Protein AF-W1TZ33-F1 (afdb_monomer_lite)

Foldseek 3Di:
DAQDAAEAEPLVVDDDDPCRVVVVVVVCCVVCVVVPVHYYYYAYPVVRRPVVCVVVVVVVSVCVVPDDDDPVVVVCVVVVDPDD

Structure (mmCIF, N/CA/C/O backbone):
data_AF-W1TZ33-F1
#
_entry.id   AF-W1TZ33-F1
#
loop_
_atom_site.group_PDB
_atom_site.id
_atom_site.type_symbol
_atom_site.label_atom_id
_atom_site.label_alt_id
_atom_site.label_comp_id
_atom_site.label_asym_id
_atom_site.label_entity_id
_atom_site.label_seq_id
_atom_site.pdbx_PDB_ins_code
_atom_site.Cartn_x
_atom_site.Cartn_y
_atom_site.Cartn_z
_atom_site.occupancy
_atom_site.B_iso_or_equiv
_atom_site.auth_seq_id
_atom_site.auth_comp_id
_atom_site.auth_asym_id
_atom_site.auth_atom_id
_atom_site.pdbx_PDB_model_num
ATOM 1 N N . GLY A 1 1 ? 4.473 0.325 -19.925 1.00 61.31 1 GLY A N 1
ATOM 2 C CA . GLY A 1 1 ? 3.486 0.526 -18.842 1.00 61.31 1 GLY A CA 1
ATOM 3 C C . GLY A 1 1 ? 4.058 1.474 -17.808 1.00 61.31 1 GLY A C 1
ATOM 4 O O . GLY A 1 1 ? 5.275 1.573 -17.733 1.00 61.31 1 GLY A O 1
ATOM 5 N N . LYS A 1 2 ? 3.217 2.193 -17.058 1.00 76.56 2 LYS A N 1
ATOM 6 C CA . LYS A 1 2 ? 3.660 2.993 -15.902 1.00 76.56 2 LYS A CA 1
ATOM 7 C C . LYS A 1 2 ? 3.659 2.104 -14.656 1.00 76.56 2 LYS A C 1
ATOM 9 O O . LYS A 1 2 ? 2.785 1.253 -14.534 1.00 76.56 2 LYS A O 1
ATOM 14 N N . GLY A 1 3 ? 4.615 2.289 -13.752 1.00 83.69 3 GLY A N 1
ATOM 15 C CA . GLY A 1 3 ? 4.588 1.654 -12.439 1.00 83.69 3 GLY A CA 1
ATOM 16 C C . GLY A 1 3 ? 3.425 2.189 -11.604 1.00 83.69 3 GLY A C 1
ATOM 17 O O . GLY A 1 3 ? 3.282 3.403 -11.462 1.00 83.69 3 GLY A O 1
ATOM 18 N N . ILE A 1 4 ? 2.587 1.297 -11.077 1.00 89.25 4 ILE A N 1
ATOM 19 C CA . ILE A 1 4 ? 1.406 1.646 -10.277 1.00 89.25 4 ILE A CA 1
ATOM 20 C C . ILE A 1 4 ? 1.536 1.009 -8.895 1.00 89.25 4 ILE A C 1
ATOM 22 O O . ILE A 1 4 ? 1.992 -0.125 -8.771 1.00 89.25 4 ILE A O 1
ATOM 26 N N . VAL A 1 5 ? 1.130 1.750 -7.864 1.00 90.62 5 VAL A N 1
ATOM 27 C CA . VAL A 1 5 ? 0.990 1.284 -6.481 1.00 90.62 5 VAL A CA 1
ATOM 28 C C . VAL A 1 5 ? -0.352 1.762 -5.944 1.00 90.62 5 VAL A C 1
ATOM 30 O O . VAL A 1 5 ? -0.733 2.909 -6.175 1.00 90.62 5 VAL A O 1
ATOM 33 N N . ILE A 1 6 ? -1.062 0.893 -5.231 1.00 92.12 6 ILE A N 1
ATOM 34 C CA . ILE A 1 6 ? -2.322 1.234 -4.572 1.00 92.12 6 ILE A CA 1
ATOM 35 C C . ILE A 1 6 ? -2.022 1.471 -3.095 1.00 92.12 6 ILE A C 1
ATOM 37 O O . ILE A 1 6 ? -1.461 0.609 -2.420 1.00 92.12 6 ILE A O 1
ATOM 41 N N . VAL A 1 7 ? -2.379 2.651 -2.587 1.00 92.38 7 VAL A N 1
ATOM 42 C CA . VAL A 1 7 ? -2.149 3.020 -1.187 1.00 92.38 7 VAL A CA 1
ATOM 43 C C . VAL A 1 7 ? -3.483 3.265 -0.499 1.00 92.38 7 VAL A C 1
ATOM 45 O O . VAL A 1 7 ? -4.195 4.211 -0.827 1.00 92.38 7 VAL A O 1
ATOM 48 N N . VAL A 1 8 ? -3.795 2.430 0.486 1.00 92.00 8 VAL A N 1
ATOM 49 C CA . VAL A 1 8 ? -4.970 2.579 1.346 1.00 92.00 8 VAL A CA 1
ATOM 50 C C . VAL A 1 8 ? -4.546 3.366 2.581 1.00 92.00 8 VAL A C 1
ATOM 52 O O . VAL A 1 8 ? -3.813 2.862 3.431 1.00 92.00 8 VAL A O 1
ATOM 55 N N . ASN A 1 9 ? -4.950 4.633 2.655 1.00 92.75 9 ASN A N 1
ATOM 56 C CA . ASN A 1 9 ? -4.626 5.522 3.772 1.00 92.75 9 ASN A CA 1
ATOM 57 C C . ASN A 1 9 ? -5.678 5.434 4.895 1.00 92.75 9 ASN A C 1
ATOM 59 O O . ASN A 1 9 ? -6.753 4.876 4.701 1.00 92.75 9 ASN A O 1
ATOM 63 N N . LYS A 1 10 ? -5.382 6.052 6.046 1.00 89.88 10 LYS A N 1
ATOM 64 C CA . LYS A 1 10 ? -6.216 6.063 7.263 1.00 89.88 10 LYS A CA 1
ATOM 65 C C . LYS A 1 10 ? -6.441 4.668 7.839 1.00 89.88 10 LYS A C 1
ATOM 67 O O . LYS A 1 10 ? -7.451 4.397 8.475 1.00 89.88 10 LYS A O 1
ATOM 72 N N . TRP A 1 11 ? -5.490 3.762 7.628 1.00 88.25 11 TRP A N 1
ATOM 73 C CA . TRP A 1 11 ? -5.636 2.395 8.107 1.00 88.25 11 TRP A CA 1
ATOM 74 C C . TRP A 1 11 ? -5.769 2.318 9.631 1.00 88.25 11 TRP A C 1
ATOM 76 O O . TRP A 1 11 ? -6.314 1.358 10.148 1.00 88.25 11 TRP A O 1
ATOM 86 N N . ASP A 1 12 ? -5.300 3.314 10.375 1.00 83.81 12 ASP A N 1
ATOM 87 C CA . ASP A 1 12 ? -5.432 3.425 11.828 1.00 83.81 12 ASP A CA 1
ATOM 88 C C . ASP A 1 12 ? -6.877 3.569 12.330 1.00 83.8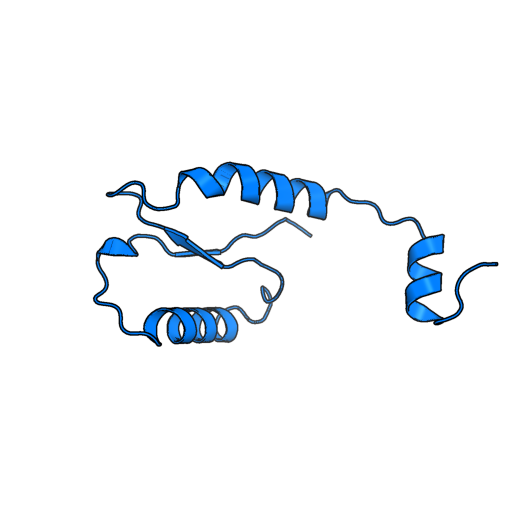1 12 ASP A C 1
ATOM 90 O O . ASP A 1 12 ? -7.146 3.149 13.449 1.00 83.81 12 ASP A O 1
ATOM 94 N N . THR A 1 13 ? -7.802 4.097 11.524 1.00 85.50 13 THR A N 1
ATOM 95 C CA . THR A 1 13 ? -9.168 4.422 11.978 1.00 85.50 13 THR A CA 1
ATOM 96 C C . THR A 1 13 ? -10.151 3.256 11.895 1.00 85.50 13 THR A C 1
ATOM 98 O O . THR A 1 13 ? -11.292 3.388 12.323 1.00 85.50 13 THR A O 1
ATOM 101 N N . LEU A 1 14 ? -9.743 2.139 11.294 1.00 83.75 14 LEU A N 1
ATOM 102 C CA . LEU A 1 14 ? -10.561 0.936 11.172 1.00 83.75 14 LEU A CA 1
ATOM 103 C C . LEU A 1 14 ? -10.326 0.014 12.371 1.00 83.75 14 LEU A C 1
ATOM 105 O O . LEU A 1 14 ? -9.178 -0.338 12.664 1.00 83.75 14 LEU A O 1
ATOM 109 N N . GLU A 1 15 ? -11.412 -0.427 13.006 1.00 79.00 15 GLU A N 1
ATOM 110 C CA . GLU A 1 15 ? -11.389 -1.623 13.847 1.00 79.00 15 GLU A CA 1
ATOM 111 C C . GLU A 1 15 ? -11.147 -2.837 12.951 1.00 79.00 15 GLU A C 1
ATOM 113 O O . GLU A 1 15 ? -11.801 -3.008 11.922 1.00 79.00 15 GLU A O 1
ATOM 118 N N . LYS A 1 16 ? -10.141 -3.640 13.295 1.00 82.50 16 LYS A N 1
ATOM 119 C CA . LYS A 1 16 ? -9.653 -4.726 12.441 1.00 82.50 16 LYS A CA 1
ATOM 120 C C . LYS A 1 16 ? -9.858 -6.053 13.137 1.00 82.50 16 LYS A C 1
ATOM 122 O O . LYS A 1 16 ? -9.447 -6.218 14.283 1.00 82.50 16 LYS A O 1
ATOM 127 N N . ASP A 1 17 ? -10.386 -7.009 12.393 1.00 78.31 17 ASP A N 1
ATOM 128 C CA . ASP A 1 17 ? -10.303 -8.430 12.707 1.00 78.31 17 ASP A CA 1
ATOM 129 C C . ASP A 1 17 ? -9.222 -9.114 11.841 1.00 78.31 17 ASP A C 1
ATOM 131 O O . ASP A 1 17 ? -8.566 -8.487 11.001 1.00 78.31 17 ASP A O 1
ATOM 135 N N . ASN A 1 18 ? -9.043 -10.425 12.015 1.00 78.25 18 ASN A N 1
ATOM 136 C CA . ASN A 1 18 ? -8.077 -11.203 11.230 1.00 78.25 18 ASN A CA 1
ATOM 137 C C . ASN A 1 18 ? -8.382 -11.245 9.717 1.00 78.25 18 ASN A C 1
ATOM 139 O O . ASN A 1 18 ? -7.505 -11.629 8.946 1.00 78.25 18 ASN A O 1
ATOM 143 N N . LYS A 1 19 ? -9.589 -10.867 9.273 1.00 89.56 19 LYS A N 1
ATOM 144 C CA . LYS A 1 19 ? -10.031 -10.955 7.869 1.00 89.56 19 LYS A CA 1
ATOM 145 C C . LYS A 1 19 ? -10.137 -9.602 7.172 1.00 89.56 19 LYS A C 1
ATOM 147 O O . LYS A 1 19 ? -10.126 -9.552 5.947 1.00 89.56 19 LYS A O 1
ATOM 152 N N . THR A 1 20 ? -10.170 -8.505 7.921 1.00 88.44 20 THR A N 1
ATOM 153 C CA . THR A 1 20 ? -10.414 -7.151 7.411 1.00 88.44 20 THR A CA 1
ATOM 154 C C . THR A 1 20 ? -9.420 -6.799 6.308 1.00 88.44 20 THR A C 1
ATOM 156 O O . THR A 1 20 ? -9.809 -6.298 5.261 1.00 88.44 20 THR A O 1
ATOM 159 N N . MET A 1 21 ? -8.138 -7.123 6.493 1.00 87.25 21 MET A N 1
ATOM 160 C CA . MET A 1 21 ? -7.113 -6.862 5.479 1.00 87.25 21 MET A CA 1
ATOM 161 C C . MET A 1 21 ? -7.337 -7.664 4.189 1.00 87.25 21 MET A C 1
ATOM 163 O O . MET A 1 21 ? -7.195 -7.106 3.107 1.00 87.25 21 MET A O 1
ATOM 167 N N . GLN A 1 22 ? -7.702 -8.944 4.303 1.00 90.69 22 GLN A N 1
ATOM 168 C CA . GLN A 1 22 ? -7.937 -9.814 3.147 1.00 90.69 22 GLN A CA 1
ATOM 169 C C . GLN A 1 22 ? -9.182 -9.391 2.369 1.00 90.69 22 GLN A C 1
ATOM 171 O O . GLN A 1 22 ? -9.142 -9.361 1.145 1.00 90.69 22 GLN A O 1
ATOM 176 N N . ASN A 1 23 ? -10.256 -9.017 3.069 1.00 92.81 23 ASN A N 1
ATOM 177 C CA . ASN A 1 23 ? -11.485 -8.542 2.436 1.00 92.81 23 ASN A CA 1
ATOM 178 C C . ASN A 1 23 ? -11.233 -7.239 1.673 1.00 92.81 23 ASN A C 1
ATOM 180 O O . ASN A 1 23 ? -11.558 -7.151 0.498 1.00 92.81 23 ASN A O 1
ATOM 184 N N . TRP A 1 24 ? -10.549 -6.271 2.295 1.00 92.50 24 TRP A N 1
ATOM 185 C CA . TRP A 1 24 ? -10.160 -5.034 1.613 1.00 92.50 24 TRP A CA 1
ATOM 186 C C . TRP A 1 24 ? -9.279 -5.292 0.391 1.00 92.50 24 TRP A C 1
ATOM 188 O O . TRP A 1 24 ? -9.440 -4.637 -0.634 1.00 92.50 24 TRP A O 1
ATOM 198 N N . GLU A 1 25 ? -8.335 -6.229 0.487 1.00 91.75 25 GLU A N 1
ATOM 199 C CA . GLU A 1 25 ? -7.521 -6.606 -0.663 1.00 91.75 25 GLU A CA 1
ATOM 200 C C . GLU A 1 25 ? -8.379 -7.219 -1.776 1.00 91.75 25 GLU A C 1
ATOM 202 O O . GLU A 1 25 ? -8.251 -6.801 -2.924 1.00 91.75 25 GLU A O 1
ATOM 207 N N . ALA A 1 26 ? -9.274 -8.152 -1.446 1.00 93.12 26 ALA A N 1
ATOM 208 C CA . ALA A 1 26 ? -10.174 -8.786 -2.404 1.00 93.12 26 ALA A CA 1
ATOM 209 C C . ALA A 1 26 ? -11.083 -7.760 -3.095 1.00 93.12 26 ALA A C 1
ATOM 211 O O . ALA A 1 26 ? -11.151 -7.750 -4.322 1.00 93.12 26 ALA A O 1
ATOM 212 N N . ASP A 1 27 ? -11.684 -6.846 -2.334 1.00 93.88 27 ASP A N 1
ATOM 213 C CA . ASP A 1 27 ? -12.547 -5.788 -2.860 1.00 93.88 27 ASP A CA 1
ATOM 214 C C . ASP A 1 27 ? -11.771 -4.865 -3.810 1.00 93.88 27 ASP A C 1
ATOM 216 O O . ASP A 1 27 ? -12.224 -4.556 -4.911 1.00 93.88 27 ASP A O 1
ATOM 220 N N . ILE A 1 28 ? -10.552 -4.461 -3.436 1.00 93.38 28 ILE A N 1
ATOM 221 C CA . ILE A 1 28 ? -9.686 -3.655 -4.308 1.00 93.38 28 ILE A CA 1
ATOM 222 C C . ILE A 1 28 ? -9.332 -4.433 -5.581 1.00 93.38 28 ILE A C 1
ATOM 224 O O . ILE A 1 28 ? -9.328 -3.861 -6.668 1.00 93.38 28 ILE A O 1
ATOM 228 N N . ARG A 1 29 ? -9.028 -5.728 -5.485 1.00 92.88 29 ARG A N 1
ATOM 229 C CA . ARG A 1 29 ? -8.699 -6.553 -6.658 1.00 92.88 29 ARG A CA 1
ATOM 230 C C . ARG A 1 29 ? -9.896 -6.738 -7.584 1.00 92.88 29 ARG A C 1
ATOM 232 O O . ARG A 1 29 ? -9.706 -6.714 -8.797 1.00 92.88 29 ARG A O 1
ATOM 239 N N . ASP A 1 30 ? -11.092 -6.875 -7.027 1.00 94.25 30 ASP A N 1
ATOM 240 C CA . ASP A 1 30 ? -12.330 -7.000 -7.790 1.00 94.25 30 ASP A CA 1
ATOM 241 C C . ASP A 1 30 ? -12.694 -5.695 -8.510 1.00 94.25 30 ASP A C 1
ATOM 243 O O . ASP A 1 30 ? -13.046 -5.712 -9.686 1.00 94.25 30 ASP A O 1
ATOM 247 N N . GLN A 1 31 ? -12.509 -4.544 -7.858 1.00 93.00 31 GLN A N 1
ATOM 248 C CA . GLN A 1 31 ? -12.755 -3.237 -8.478 1.00 93.00 31 GLN A CA 1
ATOM 249 C C . GLN A 1 31 ? -11.664 -2.839 -9.486 1.00 93.00 31 GLN A C 1
ATOM 251 O O . GLN A 1 31 ? -11.939 -2.180 -10.489 1.00 93.00 31 GLN A O 1
ATOM 256 N N . PHE A 1 32 ? -10.414 -3.246 -9.249 1.00 90.81 32 PHE A N 1
ATOM 257 C CA . PHE A 1 32 ? -9.250 -2.885 -10.063 1.00 90.81 32 PHE A CA 1
ATOM 258 C C . PHE A 1 32 ? -8.606 -4.107 -10.733 1.00 90.81 32 PHE A C 1
ATOM 260 O O . PHE A 1 32 ? -7.392 -4.313 -10.648 1.00 90.81 32 PHE A O 1
ATOM 267 N N . GLN A 1 33 ? -9.402 -4.900 -11.455 1.00 88.38 33 GLN A N 1
ATOM 268 C CA . GLN A 1 33 ? -8.959 -6.156 -12.089 1.00 88.38 33 GLN A CA 1
ATOM 269 C C . GLN A 1 33 ? -7.759 -5.969 -13.039 1.00 88.38 33 GLN A C 1
ATOM 271 O O . GLN A 1 33 ? -6.864 -6.811 -13.115 1.00 88.38 33 GLN A O 1
ATOM 276 N N . TYR A 1 34 ? -7.685 -4.820 -13.719 1.00 87.75 34 TYR A N 1
ATOM 277 C CA . TYR A 1 34 ? -6.594 -4.459 -14.634 1.00 87.75 34 TYR A CA 1
ATOM 278 C C . TYR A 1 34 ? -5.282 -4.068 -13.924 1.00 87.75 34 TYR A C 1
ATOM 280 O O . TYR A 1 34 ? -4.253 -3.895 -14.579 1.00 87.75 34 TYR A O 1
ATOM 288 N N . LEU A 1 35 ? -5.297 -3.931 -12.593 1.00 88.12 35 LEU A N 1
ATOM 289 C CA . LEU A 1 35 ? -4.143 -3.603 -11.747 1.00 88.12 35 LEU A CA 1
ATOM 290 C C . LEU A 1 35 ? -3.726 -4.776 -10.853 1.00 88.12 35 LEU A C 1
ATOM 292 O O . LEU A 1 35 ? -3.130 -4.569 -9.797 1.00 88.12 35 LEU A O 1
ATOM 296 N N . SER A 1 36 ? -3.992 -6.016 -11.267 1.00 86.19 36 SER A N 1
ATOM 297 C CA . SER A 1 36 ? -3.588 -7.228 -10.536 1.00 86.19 36 SER A CA 1
ATOM 298 C C . SER A 1 36 ? -2.082 -7.294 -10.227 1.00 86.19 36 SER A C 1
ATOM 300 O O . SER A 1 36 ? -1.682 -7.850 -9.208 1.00 86.19 36 SER A O 1
ATOM 302 N N . TYR A 1 37 ? -1.241 -6.658 -11.046 1.00 84.56 37 TYR A N 1
ATOM 303 C CA . TYR A 1 37 ? 0.207 -6.556 -10.829 1.00 84.56 37 TYR A CA 1
ATOM 304 C C . TYR A 1 37 ? 0.620 -5.460 -9.832 1.00 84.56 37 TYR A C 1
ATOM 306 O O . TYR A 1 37 ? 1.761 -5.451 -9.367 1.00 84.56 37 TYR A O 1
ATOM 314 N N . ALA A 1 38 ? -0.259 -4.500 -9.527 1.00 89.75 38 ALA A N 1
ATOM 315 C CA . ALA A 1 38 ? 0.074 -3.395 -8.639 1.00 89.75 38 ALA A CA 1
ATOM 316 C C . ALA A 1 38 ? 0.078 -3.879 -7.176 1.00 89.75 38 ALA A C 1
ATOM 318 O O . ALA A 1 38 ? -0.883 -4.528 -6.743 1.00 89.75 38 ALA A O 1
ATOM 319 N N . PRO A 1 39 ? 1.126 -3.577 -6.391 1.00 90.06 39 PRO A N 1
ATOM 320 C CA . PRO A 1 39 ? 1.126 -3.847 -4.960 1.00 90.06 39 PRO A CA 1
ATOM 321 C C . PRO A 1 39 ? 0.136 -2.927 -4.233 1.00 90.06 39 PRO A C 1
ATOM 323 O O . PRO A 1 39 ? 0.009 -1.746 -4.571 1.00 90.06 39 PRO A O 1
ATOM 326 N N . ILE A 1 40 ? -0.537 -3.476 -3.218 1.00 92.12 40 ILE A N 1
ATOM 327 C CA . ILE A 1 40 ? -1.478 -2.766 -2.342 1.00 92.12 40 ILE A CA 1
ATOM 328 C C . ILE A 1 40 ? -0.813 -2.584 -0.979 1.00 92.12 40 ILE A C 1
ATOM 330 O O . ILE A 1 40 ? -0.325 -3.548 -0.391 1.00 92.12 40 ILE A O 1
ATOM 334 N N . VAL A 1 41 ? -0.774 -1.351 -0.467 1.00 91.69 41 VAL A N 1
ATOM 335 C CA . VAL A 1 41 ? -0.170 -1.045 0.835 1.00 91.69 41 VAL A CA 1
ATOM 336 C C . VAL A 1 41 ? -1.098 -0.216 1.701 1.00 91.69 41 VAL A C 1
ATOM 338 O O . VAL A 1 41 ? -1.587 0.839 1.309 1.00 91.69 41 VAL A O 1
ATOM 341 N N . PHE A 1 42 ? -1.274 -0.689 2.928 1.00 91.75 42 PHE A N 1
ATOM 342 C CA . PHE A 1 42 ? -2.069 -0.042 3.959 1.00 91.75 42 PHE A CA 1
ATOM 343 C C . PHE A 1 42 ? -1.180 0.844 4.833 1.00 91.75 42 PHE A C 1
ATOM 345 O O . PHE A 1 42 ? -0.213 0.357 5.429 1.00 91.75 42 PHE A O 1
ATOM 352 N N . VAL A 1 43 ? -1.505 2.134 4.916 1.00 93.00 43 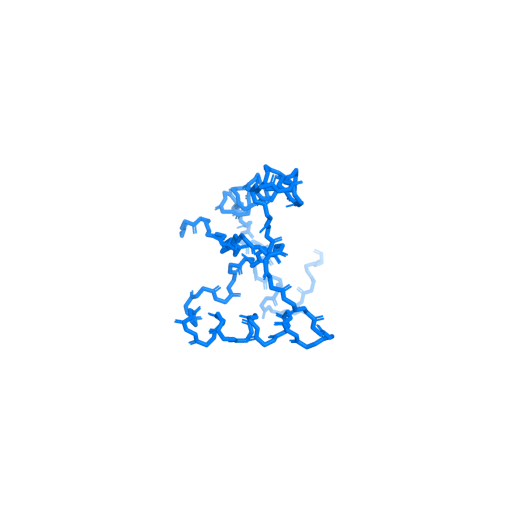VAL A N 1
ATOM 353 C CA . VAL A 1 43 ? -0.730 3.150 5.643 1.00 93.00 43 VAL A CA 1
ATOM 354 C C . VAL A 1 43 ? -1.623 4.028 6.515 1.00 93.00 43 VAL A C 1
ATOM 356 O O . VAL A 1 43 ? -2.830 4.147 6.303 1.00 93.00 43 VAL A O 1
ATOM 359 N N . SER A 1 44 ? -0.999 4.703 7.474 1.00 93.06 44 SER A N 1
ATOM 360 C CA . SER A 1 44 ? -1.614 5.811 8.199 1.00 93.06 44 SER A CA 1
ATOM 361 C C . SER A 1 44 ? -0.706 7.025 8.114 1.00 93.06 44 SER A C 1
ATOM 363 O O . SER A 1 44 ? 0.398 7.030 8.661 1.00 93.06 44 SER A O 1
ATOM 365 N N . ALA A 1 45 ? -1.174 8.069 7.430 1.00 90.19 45 ALA A N 1
ATOM 366 C CA . ALA A 1 45 ? -0.456 9.336 7.380 1.00 90.19 45 ALA A CA 1
ATOM 367 C C . ALA A 1 45 ? -0.400 10.030 8.753 1.00 90.19 45 ALA A C 1
ATOM 369 O O . ALA A 1 45 ? 0.602 10.661 9.079 1.00 90.19 45 ALA A O 1
ATOM 370 N N . LEU A 1 46 ? -1.453 9.866 9.564 1.00 90.75 46 LEU A N 1
ATOM 371 C CA . LEU A 1 46 ? -1.599 10.511 10.868 1.00 90.75 46 LEU A CA 1
ATOM 372 C C . LEU A 1 46 ? -0.622 9.937 11.900 1.00 90.75 46 LEU A C 1
ATOM 374 O O . LEU A 1 46 ? 0.125 10.674 12.535 1.00 90.75 46 LEU A O 1
ATOM 378 N N . THR A 1 47 ? -0.581 8.609 12.019 1.00 90.25 47 THR A N 1
ATOM 379 C CA . THR A 1 47 ? 0.311 7.912 12.964 1.00 90.25 47 THR A CA 1
ATOM 380 C C . THR A 1 47 ? 1.697 7.634 12.378 1.00 90.25 47 THR A C 1
ATOM 382 O O . THR A 1 47 ? 2.564 7.080 13.051 1.00 90.25 47 THR A O 1
ATOM 385 N N . LYS A 1 48 ? 1.917 7.991 11.104 1.00 89.31 48 LYS A N 1
ATOM 386 C CA . LYS A 1 48 ? 3.107 7.660 10.301 1.00 89.31 48 LYS A CA 1
ATOM 387 C C . LYS A 1 48 ? 3.363 6.153 10.151 1.00 89.31 48 LYS A C 1
ATOM 389 O O . LYS A 1 48 ? 4.456 5.738 9.750 1.00 89.31 48 LYS A O 1
ATOM 394 N N . GLN A 1 49 ? 2.363 5.316 10.423 1.00 87.69 49 GLN A N 1
ATOM 395 C CA . GLN A 1 49 ? 2.471 3.869 10.287 1.00 87.69 49 GLN A CA 1
ATOM 396 C C . GLN A 1 49 ? 2.764 3.485 8.829 1.00 87.69 49 GLN A C 1
ATOM 398 O O . GLN A 1 49 ? 2.043 3.878 7.910 1.00 87.69 49 GLN A O 1
ATOM 403 N N . ARG A 1 50 ? 3.825 2.687 8.630 1.00 87.12 50 ARG A N 1
ATOM 404 C CA . ARG A 1 50 ? 4.258 2.101 7.340 1.00 87.12 50 ARG A CA 1
ATOM 405 C C . ARG A 1 50 ? 4.642 3.094 6.229 1.00 87.12 50 ARG A C 1
ATOM 407 O O . ARG A 1 50 ? 5.087 2.658 5.172 1.00 87.12 50 ARG A O 1
ATOM 414 N N . LEU A 1 51 ? 4.611 4.409 6.475 1.00 89.38 51 LEU A N 1
ATOM 415 C CA . LEU A 1 51 ? 5.063 5.420 5.505 1.00 89.38 51 LEU A CA 1
ATOM 416 C C . LEU A 1 51 ? 6.539 5.263 5.111 1.00 89.38 51 LEU A C 1
ATOM 418 O O . LEU A 1 51 ? 6.898 5.503 3.962 1.00 89.38 51 LEU A O 1
ATOM 422 N N . HIS A 1 52 ? 7.390 4.819 6.041 1.00 89.62 52 HIS A N 1
ATOM 423 C CA . HIS A 1 52 ? 8.824 4.616 5.802 1.00 89.62 52 HIS A CA 1
ATOM 424 C C . HIS A 1 52 ? 9.123 3.578 4.704 1.00 89.62 52 HIS A C 1
ATOM 426 O O . HIS A 1 52 ? 10.211 3.580 4.136 1.00 89.62 52 HIS A O 1
ATOM 432 N N . GLN A 1 53 ? 8.167 2.700 4.386 1.00 87.06 53 GLN A N 1
ATOM 433 C CA . GLN A 1 53 ? 8.323 1.650 3.375 1.00 87.06 53 GLN A CA 1
ATOM 434 C C . GLN A 1 53 ? 8.001 2.154 1.961 1.00 87.06 53 GLN A C 1
ATOM 436 O O . GLN A 1 53 ? 8.464 1.569 0.979 1.00 87.06 53 GLN A O 1
ATOM 441 N N . LEU A 1 54 ? 7.251 3.261 1.842 1.00 87.69 54 LEU A N 1
ATOM 442 C CA . LEU A 1 54 ? 6.815 3.799 0.552 1.00 87.69 54 LEU A CA 1
ATOM 443 C C . LEU A 1 54 ? 7.986 4.191 -0.361 1.00 87.69 54 LEU A C 1
ATOM 445 O O . LEU A 1 54 ? 7.977 3.747 -1.510 1.00 87.69 54 LEU A O 1
ATOM 449 N N . PRO A 1 55 ? 9.025 4.929 0.088 1.00 89.56 55 PRO A N 1
ATOM 450 C CA . PRO A 1 55 ? 10.125 5.316 -0.798 1.00 89.56 55 PRO A CA 1
ATOM 451 C C . PRO A 1 55 ? 10.861 4.109 -1.393 1.00 89.56 55 PRO A C 1
ATOM 453 O O . PRO A 1 55 ? 11.167 4.084 -2.586 1.00 89.56 55 PRO A O 1
ATOM 456 N N . GLY A 1 56 ? 11.102 3.075 -0.578 1.00 90.38 56 GLY A N 1
ATOM 457 C CA . GLY A 1 56 ? 11.752 1.843 -1.025 1.00 90.38 56 GLY A CA 1
ATOM 458 C C . GLY A 1 56 ? 10.911 1.081 -2.047 1.00 90.38 56 GLY A C 1
ATOM 459 O O . GLY A 1 56 ? 11.433 0.615 -3.060 1.00 90.38 56 GLY A O 1
ATOM 460 N N . MET A 1 57 ? 9.601 1.000 -1.824 1.00 88.56 57 MET A N 1
ATOM 461 C CA . MET A 1 57 ? 8.685 0.344 -2.751 1.00 88.56 57 MET A CA 1
ATOM 462 C C . MET A 1 57 ? 8.544 1.108 -4.072 1.00 88.56 57 MET A C 1
ATOM 464 O O . MET A 1 57 ? 8.620 0.495 -5.133 1.00 88.56 57 MET A O 1
ATOM 468 N N . ILE A 1 58 ? 8.430 2.439 -4.031 1.00 88.50 58 ILE A N 1
ATOM 469 C CA . ILE A 1 58 ? 8.403 3.287 -5.234 1.00 88.50 58 ILE A CA 1
ATOM 470 C C . ILE A 1 58 ? 9.673 3.071 -6.062 1.00 88.50 58 ILE A C 1
ATOM 472 O O . ILE A 1 58 ? 9.598 2.881 -7.277 1.00 88.50 58 ILE A O 1
ATOM 476 N N . LYS A 1 59 ? 10.842 3.023 -5.408 1.00 89.44 59 LYS A N 1
ATOM 477 C CA . LYS A 1 59 ? 12.116 2.738 -6.079 1.00 89.44 59 LYS A CA 1
ATOM 478 C C . LYS A 1 59 ? 12.106 1.367 -6.763 1.00 89.44 59 LYS A C 1
ATOM 480 O O . LYS A 1 59 ? 12.508 1.278 -7.919 1.00 89.44 59 LYS A O 1
ATOM 485 N N . ARG A 1 60 ? 11.604 0.321 -6.095 1.00 87.50 60 ARG A N 1
ATOM 486 C CA . ARG A 1 60 ? 11.492 -1.035 -6.671 1.00 87.50 60 ARG A CA 1
ATO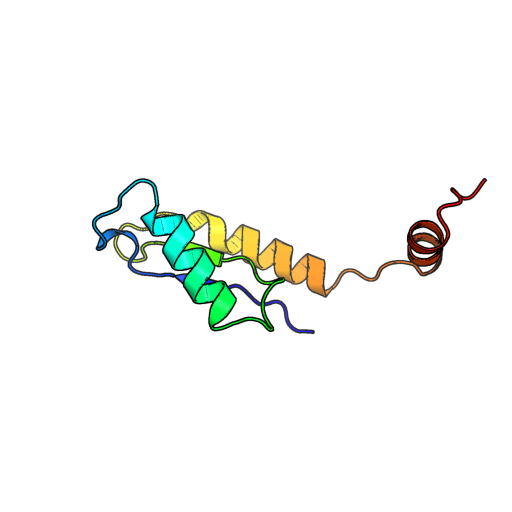M 487 C C . ARG A 1 60 ? 10.551 -1.092 -7.873 1.00 87.50 60 ARG A C 1
ATOM 489 O O . ARG A 1 60 ? 10.876 -1.732 -8.869 1.00 87.50 60 ARG A O 1
ATOM 496 N N . ILE A 1 61 ? 9.408 -0.416 -7.800 1.00 87.06 61 ILE A N 1
ATOM 497 C CA . ILE A 1 6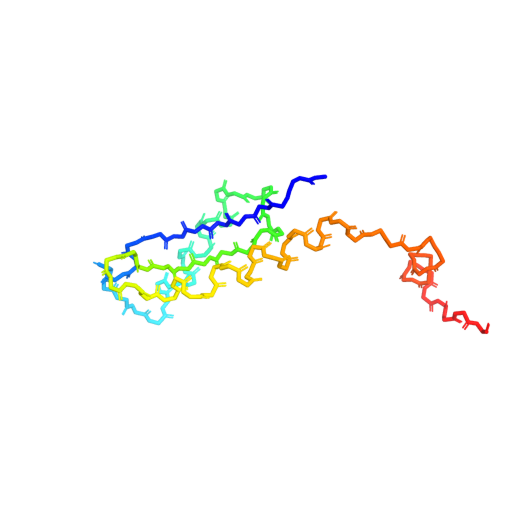1 ? 8.438 -0.361 -8.902 1.00 87.06 61 ILE A CA 1
ATOM 498 C C . ILE A 1 61 ? 9.042 0.373 -10.103 1.00 87.06 61 ILE A C 1
ATOM 500 O O . ILE A 1 61 ? 8.955 -0.114 -11.227 1.00 87.06 61 ILE A O 1
ATOM 504 N N . SER A 1 62 ? 9.722 1.496 -9.862 1.00 86.94 62 SER A N 1
ATOM 505 C CA . SER A 1 62 ? 10.443 2.244 -10.899 1.00 86.94 62 SER A CA 1
ATOM 506 C C . SER A 1 62 ? 11.542 1.401 -11.563 1.00 86.94 62 SER A C 1
ATOM 508 O O . SER A 1 62 ? 11.645 1.359 -12.788 1.00 86.94 62 SER A O 1
ATOM 510 N N . GLN A 1 63 ? 12.317 0.649 -10.774 1.00 85.94 63 GLN A N 1
ATOM 511 C CA . GLN A 1 63 ? 13.319 -0.286 -11.297 1.00 85.94 63 GLN A CA 1
ATOM 512 C C . GLN A 1 63 ? 12.686 -1.394 -12.143 1.00 85.94 63 GLN A C 1
ATOM 514 O O . GLN A 1 63 ? 13.148 -1.656 -13.251 1.00 85.94 63 GLN A O 1
ATOM 519 N N . SER A 1 64 ? 11.608 -2.006 -11.652 1.00 82.31 64 SER A N 1
ATOM 520 C CA . SER A 1 64 ? 10.894 -3.077 -12.359 1.00 82.31 64 SER A CA 1
ATOM 521 C C . SER A 1 64 ? 10.320 -2.584 -13.690 1.00 82.31 64 SER A C 1
ATOM 523 O O . SER A 1 64 ? 10.413 -3.279 -14.695 1.00 82.31 64 SER A O 1
ATOM 525 N N . GLN A 1 65 ? 9.805 -1.350 -13.729 1.00 80.69 65 GLN A N 1
ATOM 526 C CA . GLN A 1 65 ? 9.328 -0.714 -14.959 1.00 80.69 65 GLN A CA 1
ATOM 527 C C . GLN A 1 65 ? 10.456 -0.479 -15.978 1.00 80.69 65 GLN A C 1
ATOM 529 O O . GLN A 1 65 ? 10.232 -0.613 -17.179 1.00 80.69 65 GLN A O 1
ATOM 534 N N . ASN A 1 66 ? 11.653 -0.120 -15.511 1.00 77.06 66 ASN A N 1
ATOM 535 C CA . ASN A 1 66 ? 12.807 0.173 -16.367 1.00 77.06 66 ASN A CA 1
ATOM 536 C C . ASN A 1 66 ? 13.671 -1.060 -16.681 1.00 77.06 66 ASN A C 1
ATOM 538 O O . ASN A 1 66 ? 14.687 -0.940 -17.367 1.00 77.06 66 ASN A O 1
ATOM 542 N N . THR A 1 67 ? 13.299 -2.244 -16.188 1.00 76.94 67 THR A N 1
ATOM 543 C CA . THR A 1 67 ? 14.058 -3.471 -16.433 1.00 76.94 67 THR A CA 1
ATOM 544 C C . THR A 1 67 ? 13.804 -3.960 -17.855 1.00 76.94 67 THR A C 1
ATOM 546 O O . THR A 1 67 ? 12.695 -4.358 -18.209 1.00 76.94 67 THR A O 1
ATOM 549 N N . ARG A 1 68 ? 14.853 -3.954 -18.682 1.00 72.38 68 ARG A N 1
ATOM 550 C CA . ARG A 1 68 ? 14.837 -4.568 -20.012 1.00 72.38 68 ARG A CA 1
ATOM 551 C C . ARG A 1 68 ? 15.316 -6.010 -19.888 1.00 72.38 68 ARG A C 1
ATOM 553 O O . ARG A 1 68 ? 16.487 -6.239 -19.604 1.00 72.38 68 ARG A O 1
ATOM 560 N N . ILE A 1 69 ? 14.420 -6.971 -20.101 1.00 72.00 69 ILE A N 1
ATOM 561 C CA . ILE A 1 69 ? 14.774 -8.394 -20.063 1.00 72.00 69 ILE A CA 1
ATOM 562 C C . ILE A 1 69 ? 15.426 -8.783 -21.404 1.00 72.00 69 ILE A C 1
ATOM 564 O O . ILE A 1 69 ? 14.823 -8.537 -22.453 1.00 72.00 69 ILE A O 1
ATOM 568 N N . PRO A 1 70 ? 16.646 -9.355 -21.409 1.00 73.25 70 PRO A N 1
ATOM 569 C CA . PRO A 1 70 ? 17.276 -9.859 -22.627 1.00 73.25 70 PRO A CA 1
ATOM 570 C C . PRO A 1 70 ? 16.459 -10.988 -23.266 1.00 73.25 70 PRO A C 1
ATOM 572 O O . PRO A 1 70 ? 15.992 -11.895 -22.577 1.00 73.25 70 PRO A O 1
ATOM 575 N N . SER A 1 71 ? 16.347 -10.976 -24.595 1.00 68.38 71 SER A N 1
ATOM 576 C CA . SER A 1 71 ? 15.525 -11.923 -25.364 1.00 68.38 71 SER A CA 1
ATOM 577 C C . SER A 1 71 ? 15.908 -13.395 -25.154 1.00 68.38 71 SER A C 1
ATOM 579 O O . SER A 1 71 ? 15.045 -14.263 -25.218 1.00 68.38 71 SER A O 1
ATOM 581 N N . ALA A 1 72 ? 17.182 -13.679 -24.865 1.00 68.81 72 ALA A N 1
ATOM 582 C CA . ALA A 1 72 ? 17.663 -15.036 -24.600 1.00 68.81 72 ALA A CA 1
ATOM 583 C C . ALA A 1 72 ? 17.023 -15.653 -23.341 1.00 68.81 72 ALA A C 1
ATOM 585 O O . ALA A 1 72 ? 16.625 -16.810 -23.364 1.00 68.81 72 ALA A O 1
ATOM 586 N N . VAL A 1 73 ? 16.842 -14.858 -22.280 1.00 64.31 73 VAL A N 1
ATOM 587 C CA . VAL A 1 73 ? 16.218 -15.309 -21.023 1.00 64.31 73 VAL A CA 1
ATOM 588 C C . VAL A 1 73 ? 14.714 -15.530 -21.206 1.00 64.31 73 VAL A C 1
ATOM 590 O O . VAL A 1 73 ? 14.149 -16.458 -20.639 1.00 64.31 73 VAL A O 1
ATOM 593 N N . LEU A 1 74 ? 14.061 -14.704 -22.032 1.00 61.06 74 LEU A N 1
ATOM 594 C CA . LEU A 1 74 ? 12.633 -14.848 -22.340 1.00 61.06 74 LEU A CA 1
ATOM 595 C C . LEU A 1 74 ? 12.323 -16.154 -23.088 1.00 61.06 74 LEU A C 1
ATOM 597 O O . LEU A 1 74 ? 11.307 -16.787 -22.812 1.00 61.06 74 LEU A O 1
ATOM 601 N N . ASN A 1 75 ? 13.199 -16.575 -24.004 1.00 62.16 75 ASN A N 1
ATOM 602 C CA . ASN A 1 75 ? 13.015 -17.821 -24.750 1.00 62.16 75 ASN A CA 1
ATOM 603 C C . ASN A 1 75 ? 13.238 -19.066 -23.874 1.00 62.16 75 ASN A C 1
ATOM 605 O O . ASN A 1 75 ? 12.524 -20.054 -24.042 1.00 62.16 75 ASN A O 1
ATOM 609 N N . ASP A 1 76 ? 14.156 -19.013 -22.907 1.00 63.62 76 ASP A N 1
ATOM 610 C CA . ASP A 1 76 ? 14.429 -20.122 -21.977 1.00 63.62 76 ASP A CA 1
ATOM 611 C C . ASP A 1 76 ? 13.201 -20.450 -21.107 1.00 63.62 76 ASP A C 1
ATOM 613 O O . ASP A 1 76 ? 12.807 -21.610 -20.970 1.00 63.62 76 ASP A O 1
ATOM 617 N N . VAL A 1 77 ? 12.523 -19.412 -20.596 1.00 66.75 77 VAL A N 1
ATOM 618 C CA . VAL A 1 77 ? 11.314 -19.559 -19.763 1.00 66.75 77 VAL A CA 1
ATOM 619 C C . VAL A 1 77 ? 10.138 -20.135 -20.561 1.00 66.75 77 VAL A C 1
ATOM 621 O O . VAL A 1 77 ? 9.355 -20.911 -20.019 1.00 66.75 77 VAL A O 1
ATOM 624 N N . ASN A 1 78 ? 10.026 -19.802 -21.850 1.00 57.78 78 ASN A N 1
ATOM 625 C CA . ASN A 1 78 ? 8.932 -20.278 -22.701 1.00 57.78 78 ASN A CA 1
ATOM 626 C C . ASN A 1 78 ? 9.155 -21.689 -23.264 1.00 57.78 78 ASN A C 1
ATOM 628 O O . ASN A 1 78 ? 8.182 -22.380 -23.553 1.00 57.78 78 ASN A O 1
ATOM 632 N N . THR A 1 79 ? 10.409 -22.119 -23.440 1.00 60.34 79 THR A N 1
ATOM 633 C CA . THR A 1 79 ? 10.732 -23.391 -24.117 1.00 60.34 79 THR A CA 1
ATOM 634 C C . THR A 1 79 ? 11.141 -24.504 -23.143 1.00 60.34 79 THR A C 1
ATOM 636 O O . THR A 1 79 ? 11.340 -25.643 -23.562 1.00 60.34 79 THR A O 1
ATOM 639 N N . GLY A 1 80 ? 11.276 -24.207 -21.842 1.00 57.22 80 GLY A N 1
ATOM 640 C CA . GLY A 1 80 ? 11.578 -25.198 -20.798 1.00 57.22 80 GLY A CA 1
ATOM 641 C C . GLY A 1 80 ? 12.904 -25.944 -20.987 1.00 57.22 80 GLY A C 1
ATOM 642 O O . GLY A 1 80 ? 13.130 -26.967 -20.347 1.00 57.22 80 GLY A O 1
ATOM 643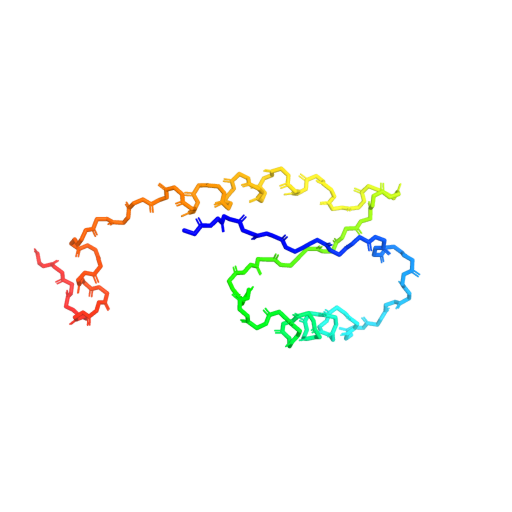 N N . THR A 1 81 ? 13.774 -25.466 -21.874 1.00 53.19 81 THR A N 1
ATOM 644 C CA . THR A 1 81 ? 15.066 -26.086 -22.166 1.00 53.19 81 THR A CA 1
ATOM 645 C C . THR A 1 81 ? 16.134 -25.142 -21.642 1.00 53.19 81 THR A C 1
ATOM 647 O O . THR A 1 81 ? 16.267 -24.081 -22.232 1.00 53.19 81 THR A O 1
ATOM 650 N N . PRO A 1 82 ? 16.870 -25.473 -20.567 1.00 50.75 82 PRO A N 1
ATOM 651 C CA . PRO A 1 82 ? 17.954 -24.620 -20.108 1.00 50.75 82 PRO A CA 1
ATOM 652 C C . PRO A 1 82 ? 19.043 -24.604 -21.181 1.00 50.75 82 PRO A C 1
ATOM 654 O O . PRO A 1 82 ? 19.489 -25.667 -21.634 1.00 50.75 82 PRO A O 1
ATOM 657 N N . ALA A 1 83 ? 19.440 -23.404 -21.604 1.00 57.19 83 ALA A N 1
ATOM 658 C CA . ALA A 1 83 ? 20.570 -23.205 -22.499 1.00 57.19 83 ALA A CA 1
ATOM 659 C C . ALA A 1 83 ? 21.804 -23.969 -21.977 1.00 57.19 83 ALA A C 1
ATOM 661 O O . 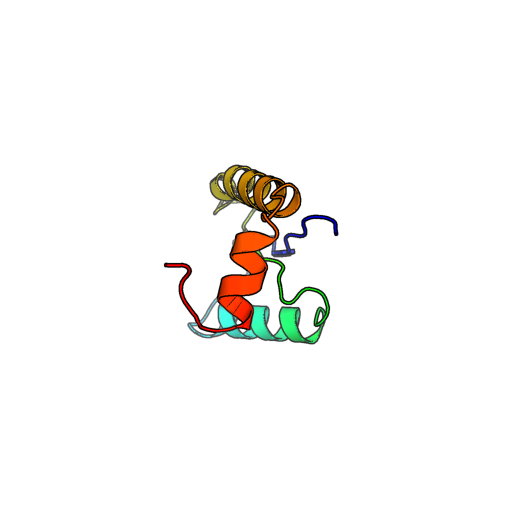ALA A 1 83 ? 22.220 -23.793 -20.830 1.00 57.19 83 ALA A O 1
ATOM 662 N N . ARG A 1 84 ? 22.339 -24.860 -22.820 1.00 49.28 84 ARG A N 1
ATOM 663 C CA . ARG A 1 84 ? 23.611 -25.558 -22.595 1.00 49.28 84 ARG A CA 1
ATOM 664 C C . ARG A 1 84 ? 24.794 -24.608 -22.712 1.00 49.28 84 ARG A C 1
ATOM 666 O O . ARG A 1 84 ? 24.738 -23.727 -23.598 1.00 49.28 84 ARG A O 1
#

Secondary structure (DSSP, 8-state):
-----EEE--GGGS---TTHHHHHHHHHHHHTGGGTTS-EEE--TTT-TTGGGHHHHHHHHHHHHH----HHHHHHHHH-----

Sequence (84 aa):
GKGIVIVVNKWDTLEKDNKTMQNWEADIRDQFQYLSYAPIVFVSALTKQRLHQLPGMIKRISQSQNTRIPSAVLNDVNTGTPAR

pLDDT: mean 82.61, std 11.82, range [49.28, 94.25]

Organism: NCBI:txid1403946

InterPro domains:
  IPR027417 P-loop containing nucleoside triphosphate hydrolase [G3DSA:3.40.50.300] (1-66)
  IPR027417 P-loop containing nucleoside triphosphate hydrolase [SSF52540] (1-70)

Radius of gyration: 17.57 Å; chains: 1; bounding box: 36×37×39 Å